Protein AF-A0A839DWA8-F1 (afdb_monomer)

pLDDT: mean 85.06, std 14.35, range [35.78, 96.38]

Mean predicted aligned error: 5.91 Å

Secondary structure (DSSP, 8-state):
-----TT--S--TTS-HHHHHHHHHHHHHHHHH-S-S-HHHHHHHHHHHHHHHTT--SHHHHHHHHHHHHHHHTT-TTS--SHHHHHHHHHHHHHHHHHH-

Sequence (101 aa):
MSDANPARAVEIPGVDEIVNDRLAAVQAACQVTGPPSDSKVVRQFADEFTRWLKHGHDHTDRLLRRHVLLTITAGRANTGTSDRDAAKLVKIADDLYSYIA

Solvent-accessible surface area (backbone atoms only — not comparable to full-atom values): 5736 Å² total; per-residue (Å²): 131,85,83,72,68,90,80,81,74,79,64,60,91,96,57,56,68,71,56,36,40,45,50,44,14,42,54,28,17,41,29,24,47,22,82,77,87,46,71,67,57,38,45,54,31,18,53,53,42,32,58,61,45,65,70,42,87,49,72,70,49,33,47,51,47,46,50,47,43,42,61,72,22,57,88,34,55,65,73,42,86,48,70,71,45,41,53,51,51,50,51,53,40,51,58,54,47,68,72,76,110

Foldseek 3Di:
DDPPPQQPDQDDPPDDLLVSQLVLQLSLLCLQAPPPPDPVQSVLLSVLSSVLLVVQDDPVSSSLLSSLSSVLSHNNYNVDRDNVVSVVSSVVSVVVSVVVD

Radius of gyration: 12.82 Å; Cα contacts (8 Å, |Δi|>4): 120; chains: 1; bounding box: 31×25×34 Å

Organism: NCBI:txid1000566

Structure (mmCIF, N/CA/C/O backbone):
data_AF-A0A839DWA8-F1
#
_entry.id   AF-A0A839DWA8-F1
#
loop_
_atom_site.group_PDB
_atom_site.id
_atom_site.type_symbol
_atom_site.label_atom_id
_atom_site.label_alt_id
_atom_site.label_comp_id
_atom_site.label_asym_id
_atom_site.label_entity_id
_atom_site.label_seq_id
_atom_site.pdbx_PDB_ins_code
_atom_site.Cartn_x
_atom_site.Cartn_y
_atom_site.Cartn_z
_atom_site.occupancy
_atom_site.B_iso_or_equiv
_atom_site.auth_seq_id
_atom_site.auth_comp_id
_atom_site.auth_asym_id
_atom_site.auth_atom_id
_atom_site.pdbx_PDB_model_num
ATOM 1 N N . MET A 1 1 ? 18.182 16.174 14.716 1.00 35.78 1 MET A N 1
ATOM 2 C CA . MET A 1 1 ? 17.112 15.156 14.772 1.00 35.78 1 MET A CA 1
ATOM 3 C C . MET A 1 1 ? 16.944 14.634 13.364 1.00 35.78 1 MET A C 1
ATOM 5 O O . MET A 1 1 ? 16.889 15.446 12.456 1.00 35.78 1 MET A O 1
ATOM 9 N N . SER A 1 2 ? 17.040 13.321 13.180 1.00 43.12 2 SER A N 1
ATOM 10 C CA . SER A 1 2 ? 17.084 12.698 11.856 1.00 43.12 2 SER A CA 1
ATOM 11 C C . SER A 1 2 ? 15.731 12.865 11.165 1.00 43.12 2 SER A C 1
ATOM 13 O O . SER A 1 2 ? 14.760 12.241 11.592 1.00 43.12 2 SER A O 1
ATOM 15 N N . ASP A 1 3 ? 15.670 13.694 10.122 1.00 40.41 3 ASP A N 1
ATOM 16 C CA . ASP A 1 3 ? 14.589 13.672 9.136 1.00 40.41 3 ASP A CA 1
ATOM 17 C C . ASP A 1 3 ? 14.705 12.356 8.364 1.00 40.41 3 ASP A C 1
ATOM 19 O O . ASP A 1 3 ? 15.287 12.268 7.279 1.00 40.41 3 ASP A O 1
ATOM 23 N N . ALA A 1 4 ? 14.201 11.284 8.970 1.00 41.91 4 ALA A N 1
ATOM 24 C CA . ALA A 1 4 ? 13.963 10.043 8.268 1.00 41.91 4 ALA A CA 1
ATOM 25 C C . ALA A 1 4 ? 12.892 10.336 7.218 1.00 41.91 4 ALA A C 1
ATOM 27 O O . ALA A 1 4 ? 11.705 10.309 7.519 1.00 41.91 4 ALA A O 1
ATOM 28 N N . ASN A 1 5 ? 13.319 10.665 5.999 1.00 49.50 5 ASN A N 1
ATOM 29 C CA . ASN A 1 5 ? 12.457 10.704 4.830 1.00 49.50 5 ASN A CA 1
ATOM 30 C C . ASN A 1 5 ? 11.794 9.316 4.697 1.00 49.50 5 ASN A C 1
ATOM 32 O O . ASN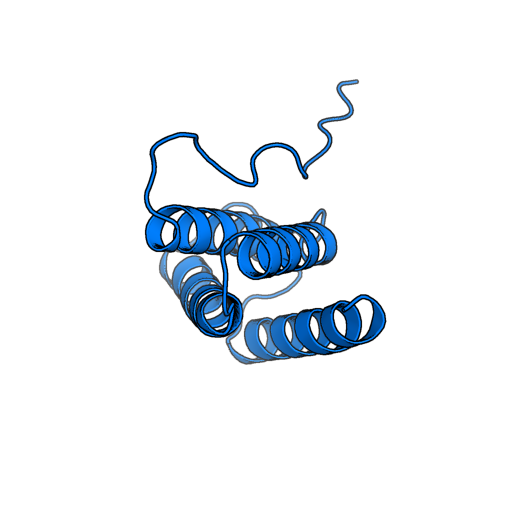 A 1 5 ? 12.484 8.361 4.324 1.00 49.50 5 ASN A O 1
ATOM 36 N N . PRO A 1 6 ? 10.495 9.157 5.015 1.00 46.34 6 PRO A N 1
ATOM 37 C CA . PRO A 1 6 ? 9.861 7.842 5.120 1.00 46.34 6 PRO A CA 1
ATOM 38 C C . PRO A 1 6 ? 9.621 7.174 3.751 1.00 46.34 6 PRO A C 1
ATOM 40 O O . PRO A 1 6 ? 9.052 6.086 3.693 1.00 46.34 6 PRO A O 1
ATOM 43 N N . ALA A 1 7 ? 10.068 7.803 2.655 1.00 50.62 7 ALA A N 1
ATOM 44 C CA . ALA A 1 7 ? 9.850 7.382 1.273 1.00 50.62 7 ALA A CA 1
ATOM 45 C C . ALA A 1 7 ? 11.064 6.696 0.603 1.00 50.62 7 ALA A C 1
ATOM 47 O O . ALA A 1 7 ? 11.128 6.624 -0.623 1.00 50.62 7 ALA A O 1
ATOM 48 N N . ARG A 1 8 ? 12.060 6.211 1.361 1.00 52.69 8 ARG A N 1
ATOM 49 C CA . ARG A 1 8 ? 13.285 5.601 0.799 1.00 52.69 8 ARG A CA 1
ATOM 50 C C . ARG A 1 8 ? 13.383 4.092 1.029 1.00 52.69 8 ARG A C 1
ATOM 52 O O . ARG A 1 8 ? 14.210 3.641 1.810 1.00 52.69 8 ARG A O 1
ATOM 59 N N . ALA A 1 9 ? 12.551 3.343 0.311 1.00 55.34 9 ALA A N 1
ATOM 60 C CA . ALA A 1 9 ? 12.876 2.037 -0.281 1.00 55.34 9 ALA A CA 1
ATOM 61 C C . ALA A 1 9 ? 11.644 1.551 -1.061 1.00 55.34 9 ALA A C 1
ATOM 63 O O . ALA A 1 9 ? 10.767 0.911 -0.494 1.00 55.34 9 ALA A O 1
ATOM 64 N N . VAL A 1 10 ? 11.533 1.913 -2.343 1.00 67.69 10 VAL A N 1
ATOM 65 C CA . VAL A 1 10 ? 10.369 1.540 -3.182 1.00 67.69 10 VAL A CA 1
ATOM 66 C C . VAL A 1 10 ? 10.659 0.332 -4.084 1.00 67.69 10 VAL A C 1
ATOM 68 O O . VAL A 1 10 ? 9.778 -0.206 -4.760 1.00 67.69 10 VAL A O 1
ATOM 71 N N . GLU A 1 11 ? 11.893 -0.160 -4.019 1.00 78.19 11 GLU A N 1
ATOM 72 C CA . GLU A 1 11 ? 12.342 -1.343 -4.729 1.00 78.19 11 GLU A CA 1
ATOM 73 C C . GLU A 1 11 ? 13.622 -1.884 -4.087 1.00 78.19 11 GLU A C 1
ATOM 75 O O . GLU A 1 11 ? 14.544 -1.123 -3.779 1.00 78.19 11 GLU A O 1
ATOM 80 N N . ILE A 1 12 ? 13.682 -3.198 -3.886 1.00 86.75 12 ILE A N 1
ATOM 81 C CA . ILE A 1 12 ? 14.929 -3.911 -3.620 1.00 86.75 12 ILE A CA 1
ATOM 82 C C . ILE A 1 12 ? 15.440 -4.436 -4.971 1.00 86.75 12 ILE A C 1
ATOM 84 O O . ILE A 1 12 ? 14.755 -5.258 -5.585 1.00 86.75 12 ILE A O 1
ATOM 88 N N . PRO A 1 13 ? 16.623 -3.998 -5.447 1.00 86.19 13 PRO A N 1
ATOM 89 C CA . PRO A 1 13 ? 17.163 -4.460 -6.721 1.00 86.19 13 PRO A CA 1
ATOM 90 C C . PRO A 1 13 ? 17.291 -5.986 -6.776 1.00 86.19 13 PRO A C 1
ATOM 92 O O . PRO A 1 13 ? 17.812 -6.606 -5.848 1.00 86.19 13 PRO A O 1
ATOM 95 N N . GLY A 1 14 ? 16.835 -6.589 -7.877 1.00 87.38 14 GLY A N 1
ATOM 96 C CA . GLY A 1 14 ? 16.883 -8.041 -8.090 1.00 87.38 14 GLY A CA 1
ATOM 97 C C . GLY A 1 14 ? 15.772 -8.838 -7.397 1.00 87.38 14 GLY A C 1
ATOM 98 O O . GLY A 1 14 ? 15.784 -10.065 -7.459 1.00 87.38 14 GLY A O 1
ATOM 99 N N . VAL A 1 15 ? 14.816 -8.166 -6.750 1.00 91.12 15 VAL A N 1
ATOM 100 C CA . VAL A 1 15 ? 13.615 -8.784 -6.177 1.00 91.12 15 VAL A CA 1
ATOM 101 C C . VAL A 1 15 ? 12.445 -8.653 -7.151 1.00 91.12 15 VAL A C 1
ATOM 103 O O . VAL A 1 15 ? 12.266 -7.610 -7.774 1.00 91.12 15 VAL A O 1
ATOM 106 N N . ASP A 1 16 ? 11.627 -9.702 -7.255 1.00 92.38 16 ASP A N 1
ATOM 107 C CA . ASP A 1 16 ? 10.434 -9.699 -8.104 1.00 92.38 16 ASP A CA 1
ATOM 108 C C . ASP A 1 16 ? 9.490 -8.530 -7.784 1.00 92.38 16 ASP A C 1
ATOM 110 O O . ASP A 1 16 ? 9.207 -8.232 -6.620 1.00 92.38 16 ASP A O 1
ATOM 114 N N . GLU A 1 17 ? 8.896 -7.947 -8.827 1.00 92.06 17 GLU A N 1
ATOM 115 C CA . GLU A 1 17 ? 7.907 -6.863 -8.736 1.00 92.06 17 GLU A CA 1
ATOM 116 C C . GLU A 1 17 ? 6.790 -7.169 -7.733 1.00 92.06 17 GLU A C 1
ATOM 118 O O . GLU A 1 17 ? 6.438 -6.338 -6.904 1.00 92.06 17 GLU A O 1
ATOM 123 N N . ILE A 1 18 ? 6.277 -8.402 -7.743 1.00 93.19 18 ILE A N 1
ATOM 124 C CA . ILE A 1 18 ? 5.211 -8.841 -6.833 1.00 93.19 18 ILE A CA 1
ATOM 125 C C . ILE A 1 18 ? 5.673 -8.807 -5.370 1.00 93.19 18 ILE A C 1
ATOM 127 O O . ILE A 1 18 ? 4.875 -8.541 -4.469 1.00 93.19 18 ILE A O 1
ATOM 131 N N . VAL A 1 19 ? 6.944 -9.115 -5.111 1.00 94.50 19 VAL A N 1
ATOM 132 C CA . VAL A 1 19 ? 7.510 -9.083 -3.760 1.00 94.50 19 VAL A CA 1
ATOM 133 C C . VAL A 1 19 ? 7.743 -7.636 -3.328 1.00 94.50 19 VAL A C 1
ATOM 135 O O . VAL A 1 19 ? 7.388 -7.295 -2.200 1.00 94.50 19 VAL A O 1
ATOM 138 N N . ASN A 1 20 ? 8.230 -6.774 -4.224 1.00 94.38 20 ASN A N 1
ATOM 139 C CA . ASN A 1 20 ? 8.334 -5.334 -3.975 1.00 94.38 20 ASN A CA 1
ATOM 140 C C . ASN A 1 20 ? 6.958 -4.692 -3.704 1.00 94.38 20 ASN A C 1
ATOM 142 O O . ASN A 1 20 ? 6.824 -3.908 -2.765 1.00 94.38 20 ASN A O 1
ATOM 146 N N . ASP A 1 21 ? 5.912 -5.087 -4.436 1.00 95.56 21 ASP A N 1
ATOM 147 C CA . ASP A 1 21 ? 4.538 -4.623 -4.206 1.00 95.56 21 ASP A CA 1
ATOM 148 C C . ASP A 1 21 ? 4.038 -5.031 -2.810 1.00 95.56 21 ASP A C 1
ATOM 150 O O . ASP A 1 21 ? 3.514 -4.211 -2.056 1.00 95.56 21 ASP A O 1
ATOM 154 N N . ARG A 1 22 ? 4.244 -6.297 -2.422 1.00 95.44 22 ARG A N 1
ATOM 155 C CA . ARG A 1 22 ? 3.873 -6.792 -1.084 1.00 95.44 22 ARG A CA 1
ATOM 156 C C . ARG A 1 22 ? 4.642 -6.077 0.023 1.00 95.44 22 ARG A C 1
ATOM 158 O O . ARG A 1 22 ? 4.061 -5.771 1.061 1.00 95.44 22 ARG A O 1
ATOM 165 N N . LEU A 1 23 ? 5.930 -5.808 -0.183 1.00 94.50 23 LEU A N 1
ATOM 166 C CA . LEU A 1 23 ? 6.754 -5.085 0.781 1.00 94.50 23 LEU A CA 1
ATOM 167 C C . LEU A 1 23 ? 6.238 -3.655 0.986 1.00 94.50 23 LEU A C 1
ATOM 169 O O . LEU A 1 23 ? 6.032 -3.243 2.128 1.00 94.50 23 LEU A O 1
ATOM 173 N N . ALA A 1 24 ? 5.952 -2.936 -0.103 1.00 94.94 24 ALA A N 1
ATOM 174 C CA . ALA A 1 24 ? 5.369 -1.597 -0.046 1.00 94.94 24 ALA A CA 1
ATOM 175 C C . ALA A 1 24 ? 3.996 -1.602 0.647 1.00 94.94 24 ALA A C 1
ATOM 177 O O . ALA A 1 24 ? 3.730 -0.748 1.492 1.00 94.94 24 ALA A O 1
ATOM 178 N N . ALA A 1 25 ? 3.151 -2.598 0.362 1.00 95.00 25 ALA A N 1
ATOM 179 C CA . ALA A 1 25 ? 1.856 -2.761 1.018 1.00 95.00 25 ALA A CA 1
ATOM 180 C C . ALA A 1 25 ? 1.981 -2.989 2.534 1.00 95.00 25 ALA A C 1
ATOM 182 O O . ALA A 1 25 ? 1.247 -2.379 3.309 1.00 95.00 25 ALA A O 1
ATOM 183 N N . VAL A 1 26 ? 2.928 -3.822 2.979 1.00 93.50 26 VAL A N 1
ATOM 184 C CA . VAL A 1 26 ? 3.190 -4.042 4.412 1.00 93.50 26 VAL A CA 1
ATOM 185 C C . VAL A 1 26 ? 3.719 -2.773 5.077 1.00 93.50 26 VAL A C 1
ATOM 187 O O . VAL A 1 26 ? 3.266 -2.416 6.162 1.00 93.50 26 VAL A O 1
ATOM 190 N N . GLN A 1 27 ? 4.642 -2.060 4.430 1.00 91.88 27 GLN A N 1
ATOM 191 C CA . GLN A 1 27 ? 5.164 -0.799 4.952 1.00 91.88 27 GLN A CA 1
ATOM 192 C C . GLN A 1 27 ? 4.051 0.247 5.103 1.00 91.88 27 GLN A C 1
ATOM 194 O O . GLN A 1 27 ? 3.929 0.858 6.166 1.00 91.88 27 GLN A O 1
ATOM 199 N N . ALA A 1 28 ? 3.210 0.408 4.082 1.00 92.62 28 ALA A N 1
ATOM 200 C CA . ALA A 1 28 ? 2.056 1.297 4.114 1.00 92.62 28 ALA A CA 1
ATOM 201 C C . ALA A 1 28 ? 1.061 0.899 5.218 1.00 92.62 28 ALA A C 1
ATOM 203 O O . ALA A 1 28 ? 0.606 1.752 5.980 1.00 92.62 28 ALA A O 1
ATOM 204 N N . ALA A 1 29 ? 0.773 -0.398 5.369 1.00 91.81 29 ALA A N 1
ATOM 205 C CA . ALA A 1 29 ? -0.093 -0.911 6.428 1.00 91.81 29 ALA A CA 1
ATOM 206 C C . ALA A 1 29 ? 0.445 -0.550 7.819 1.00 91.81 29 ALA A C 1
ATOM 208 O O . ALA A 1 29 ? -0.277 0.049 8.611 1.00 91.81 29 ALA A O 1
ATOM 209 N N . CYS A 1 30 ? 1.728 -0.807 8.086 1.00 89.31 30 CYS A N 1
ATOM 210 C CA . CYS A 1 30 ? 2.370 -0.448 9.353 1.00 89.31 30 CYS A CA 1
ATOM 211 C C . CYS A 1 30 ? 2.334 1.063 9.634 1.00 89.31 30 CYS A C 1
ATOM 213 O O . CYS A 1 30 ? 2.169 1.478 10.781 1.00 89.31 30 CYS A O 1
ATOM 215 N N . GLN A 1 31 ? 2.465 1.904 8.603 1.00 89.50 31 GLN A N 1
ATOM 216 C CA . GLN A 1 31 ? 2.363 3.355 8.765 1.00 89.50 31 GLN A CA 1
ATOM 217 C C . GLN A 1 31 ? 0.957 3.805 9.181 1.00 89.50 31 GLN A C 1
ATOM 219 O O . GLN A 1 31 ? 0.838 4.794 9.897 1.00 89.50 31 GLN A O 1
ATOM 224 N N . VAL A 1 32 ? -0.092 3.087 8.772 1.00 89.31 32 VAL A N 1
ATOM 225 C CA . VAL A 1 32 ? -1.488 3.412 9.108 1.00 89.31 32 VAL A CA 1
ATOM 226 C C . VAL A 1 32 ? -1.893 2.834 10.460 1.00 89.31 32 VAL A C 1
ATOM 228 O O . VAL A 1 32 ? -2.488 3.527 11.287 1.00 89.31 32 VAL A O 1
ATOM 231 N N . THR A 1 33 ? -1.552 1.570 10.708 1.00 87.69 33 THR A N 1
ATOM 232 C CA . THR A 1 33 ? -1.946 0.864 11.933 1.00 87.69 33 THR A CA 1
ATOM 233 C C . THR A 1 33 ? -1.138 1.301 13.151 1.00 87.69 33 THR A C 1
ATOM 235 O O . THR A 1 33 ? -1.523 0.985 14.271 1.00 87.69 33 THR A O 1
ATOM 238 N N . GLY A 1 34 ? -0.023 2.016 12.950 1.00 79.19 34 GLY A N 1
ATOM 239 C CA . GLY A 1 34 ? 0.947 2.285 14.009 1.00 79.19 34 GLY A CA 1
ATOM 240 C C . GLY A 1 34 ? 1.750 1.028 14.377 1.00 79.19 34 GLY A C 1
ATOM 241 O O . GLY A 1 34 ? 1.748 0.055 13.613 1.00 79.19 34 GLY A O 1
ATOM 242 N N . PRO A 1 35 ? 2.455 1.025 15.530 1.00 70.50 35 PRO A N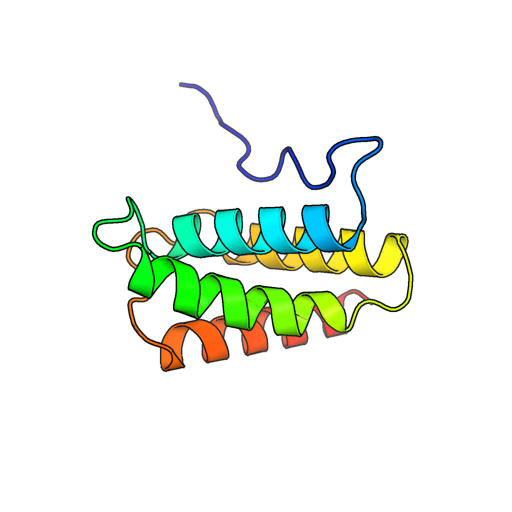 1
ATOM 243 C CA . PRO A 1 35 ? 3.172 -0.150 16.015 1.00 70.50 35 PRO A CA 1
ATOM 244 C C . PRO A 1 35 ? 2.209 -1.342 16.046 1.00 70.50 35 PRO A C 1
ATOM 246 O O . PRO A 1 35 ? 1.176 -1.256 16.714 1.00 70.50 35 PRO A O 1
ATOM 249 N N . PRO A 1 36 ? 2.489 -2.429 15.312 1.00 64.44 36 PRO A N 1
ATOM 250 C CA . PRO A 1 36 ? 1.511 -3.487 15.146 1.00 64.44 36 PRO A CA 1
ATOM 251 C C . PRO A 1 36 ? 1.283 -4.200 16.480 1.00 64.44 36 PRO A C 1
ATOM 253 O O . PRO A 1 36 ? 2.138 -4.948 16.948 1.00 64.44 36 PRO A O 1
ATOM 256 N N . SER A 1 37 ? 0.122 -3.967 17.093 1.00 65.38 37 SER A N 1
ATOM 257 C CA . SER A 1 37 ? -0.344 -4.730 18.256 1.00 65.38 37 SER A CA 1
ATOM 258 C C . SER A 1 37 ? -0.919 -6.090 17.845 1.00 65.38 37 SER A C 1
ATOM 260 O O . SER A 1 37 ? -0.853 -7.039 18.622 1.00 65.38 37 SER A O 1
ATOM 262 N N . ASP A 1 38 ? -1.427 -6.200 16.609 1.00 80.44 38 ASP A N 1
ATOM 263 C CA . ASP A 1 38 ? -1.927 -7.437 16.006 1.00 80.44 38 ASP A CA 1
ATOM 264 C C . ASP A 1 38 ? -1.601 -7.504 14.503 1.00 80.44 38 ASP A C 1
ATOM 266 O O . ASP A 1 38 ? -1.972 -6.640 13.704 1.00 80.44 38 ASP A O 1
ATOM 270 N N . SER A 1 39 ? -0.946 -8.596 14.104 1.00 84.88 39 SER A N 1
ATOM 271 C CA . SER A 1 39 ? -0.657 -8.932 12.707 1.00 84.88 39 SER A CA 1
ATOM 272 C C . SER A 1 39 ? -1.900 -9.030 11.811 1.00 84.88 39 SER A C 1
ATOM 274 O O . SER A 1 39 ? -1.787 -8.827 10.602 1.00 84.88 39 SER A O 1
ATOM 276 N N . LYS A 1 40 ? -3.085 -9.326 12.367 1.00 86.88 40 LYS A N 1
ATOM 277 C CA . LYS A 1 40 ? -4.339 -9.412 11.603 1.00 86.88 40 LYS A CA 1
ATOM 278 C C . LYS A 1 40 ? -4.753 -8.060 11.037 1.00 86.88 40 LYS A C 1
ATOM 280 O O . LYS A 1 40 ? -5.129 -7.999 9.871 1.00 86.88 40 LYS A O 1
ATOM 285 N N . VAL A 1 41 ? -4.618 -6.994 11.827 1.00 84.75 41 VAL A N 1
ATOM 286 C CA . VAL A 1 41 ? -4.955 -5.631 11.395 1.00 84.75 41 VAL A CA 1
ATOM 287 C C . VAL A 1 41 ? -3.999 -5.193 10.288 1.00 84.75 41 VAL A C 1
ATOM 289 O O . VAL A 1 41 ? -4.437 -4.732 9.242 1.00 84.75 41 VAL A O 1
ATOM 292 N N . VAL A 1 42 ? -2.694 -5.437 10.449 1.00 89.88 42 VAL A N 1
ATOM 293 C CA . VAL A 1 42 ? -1.709 -5.153 9.388 1.00 89.88 42 VAL A CA 1
ATOM 294 C C . VAL A 1 42 ? -2.035 -5.924 8.111 1.00 89.88 42 VAL A C 1
ATOM 296 O O . VAL A 1 42 ? -1.992 -5.354 7.024 1.00 89.88 42 VAL A O 1
ATOM 299 N N . ARG A 1 43 ? -2.381 -7.214 8.229 1.00 91.06 43 ARG A N 1
ATOM 300 C CA . ARG A 1 43 ? -2.691 -8.069 7.077 1.00 91.06 43 ARG A CA 1
ATOM 301 C C . ARG A 1 43 ? -3.898 -7.558 6.293 1.00 91.06 43 ARG A C 1
ATOM 303 O O . ARG A 1 43 ? -3.828 -7.543 5.073 1.00 91.06 43 ARG A O 1
ATOM 310 N N . GLN A 1 44 ? -4.951 -7.101 6.969 1.00 89.88 44 GLN A N 1
ATOM 311 C CA . GLN A 1 44 ? -6.131 -6.525 6.313 1.00 89.88 44 GLN A CA 1
ATOM 312 C C . GLN A 1 44 ? -5.767 -5.342 5.405 1.00 89.88 44 GLN A C 1
ATOM 314 O O . GLN A 1 44 ? -6.137 -5.324 4.232 1.00 89.88 44 GLN A O 1
ATOM 319 N N . PHE A 1 45 ? -4.975 -4.393 5.913 1.00 92.69 45 PHE A N 1
ATOM 320 C CA . PHE A 1 45 ? -4.492 -3.261 5.116 1.00 92.69 45 PHE A CA 1
ATOM 321 C C . PHE A 1 45 ? -3.536 -3.709 4.007 1.00 92.69 45 PHE A C 1
ATOM 323 O O . PHE A 1 45 ? -3.679 -3.287 2.861 1.00 92.69 45 PHE A O 1
ATOM 330 N N . ALA A 1 46 ? -2.583 -4.589 4.322 1.00 93.75 46 ALA A N 1
ATOM 331 C CA . ALA A 1 46 ? -1.597 -5.065 3.358 1.00 93.75 46 ALA A CA 1
ATOM 332 C C . ALA A 1 46 ? -2.246 -5.829 2.192 1.00 93.75 46 ALA A C 1
ATOM 334 O O . ALA A 1 46 ? -1.815 -5.670 1.050 1.00 93.75 46 ALA A O 1
ATOM 335 N N . ASP A 1 47 ? -3.290 -6.621 2.443 1.00 94.75 47 ASP A N 1
ATOM 336 C CA . ASP A 1 47 ? -4.023 -7.338 1.399 1.00 94.75 47 ASP A CA 1
ATOM 337 C C . ASP A 1 47 ? -4.733 -6.361 0.455 1.00 94.75 47 ASP A C 1
ATOM 339 O O . ASP A 1 47 ? -4.643 -6.508 -0.767 1.00 94.75 47 ASP A O 1
ATOM 343 N N . GLU A 1 48 ? -5.386 -5.336 1.003 1.00 95.25 48 GLU A N 1
ATOM 344 C CA . GLU A 1 48 ? -6.114 -4.334 0.220 1.00 95.25 48 GLU A CA 1
ATOM 345 C C . GLU A 1 48 ? -5.163 -3.460 -0.612 1.00 95.25 48 GLU A C 1
ATOM 347 O O . GLU A 1 48 ? -5.352 -3.278 -1.816 1.00 95.25 48 GLU A O 1
ATOM 352 N N . PHE A 1 49 ? -4.056 -3.024 -0.015 1.00 95.75 49 PHE A N 1
ATOM 353 C CA . PHE A 1 49 ? -3.001 -2.299 -0.718 1.00 95.75 49 PHE A CA 1
ATOM 354 C C . PHE A 1 49 ? -2.325 -3.153 -1.795 1.00 95.75 49 PHE A C 1
ATOM 356 O O . PHE A 1 49 ? -2.091 -2.678 -2.904 1.00 95.75 49 PHE A O 1
ATOM 363 N N . THR A 1 50 ? -2.078 -4.437 -1.522 1.00 96.38 50 THR A N 1
ATOM 364 C CA . THR A 1 50 ? -1.526 -5.367 -2.518 1.00 96.38 50 THR A CA 1
ATOM 365 C C . THR A 1 50 ? -2.477 -5.547 -3.702 1.00 96.38 50 THR A C 1
ATOM 367 O O . THR A 1 50 ? -2.017 -5.650 -4.839 1.00 96.38 50 THR A O 1
ATOM 370 N N . ARG A 1 51 ? -3.798 -5.603 -3.473 1.00 96.25 51 ARG A N 1
ATOM 371 C CA . ARG A 1 51 ? -4.787 -5.673 -4.565 1.00 96.25 51 ARG A CA 1
ATOM 372 C C . ARG A 1 51 ? -4.712 -4.441 -5.457 1.00 96.25 51 ARG A C 1
ATOM 374 O O . ARG A 1 51 ? -4.657 -4.602 -6.670 1.00 96.25 51 ARG A O 1
ATOM 381 N N . TRP A 1 52 ? -4.639 -3.250 -4.870 1.00 96.38 52 TRP A N 1
ATOM 382 C CA . TRP A 1 52 ? -4.531 -2.012 -5.638 1.00 96.38 52 TRP A CA 1
ATOM 383 C C . TRP A 1 52 ? -3.207 -1.912 -6.421 1.00 96.38 52 TRP A C 1
ATOM 385 O O . TRP A 1 52 ? -3.216 -1.556 -7.598 1.00 96.38 52 TRP A O 1
ATOM 395 N N . LEU A 1 53 ? -2.074 -2.313 -5.828 1.00 96.12 53 LEU A N 1
ATOM 396 C CA . LEU A 1 53 ? -0.767 -2.324 -6.511 1.00 96.12 53 LEU A CA 1
ATOM 397 C C . LEU A 1 53 ? -0.720 -3.292 -7.704 1.00 96.12 53 LEU A C 1
ATOM 399 O O . LEU A 1 53 ? -0.080 -3.002 -8.714 1.00 96.12 53 LEU A O 1
ATOM 403 N N . LYS A 1 54 ? -1.441 -4.420 -7.633 1.00 94.62 54 LYS A N 1
ATOM 404 C CA . LYS A 1 54 ? -1.521 -5.407 -8.726 1.00 94.62 54 LYS A CA 1
ATOM 405 C C . LYS A 1 54 ? -2.169 -4.877 -10.004 1.00 94.62 54 LYS A C 1
ATOM 407 O O . LYS A 1 54 ? -2.034 -5.532 -11.034 1.00 94.62 54 LYS A O 1
ATOM 412 N N . HIS A 1 55 ? -2.852 -3.735 -9.957 1.00 94.69 55 HIS A N 1
ATOM 413 C CA . HIS A 1 55 ? -3.368 -3.079 -11.158 1.00 94.69 55 HIS A CA 1
ATOM 414 C C . HIS A 1 55 ? -2.261 -2.447 -12.018 1.00 94.69 55 HIS A C 1
ATOM 416 O O . HIS A 1 55 ? -2.551 -2.028 -13.131 1.00 94.69 55 HIS A O 1
ATOM 422 N N . GLY A 1 56 ? -1.011 -2.409 -11.537 1.00 92.56 56 GLY A N 1
ATOM 423 C CA . GLY A 1 56 ? 0.123 -1.893 -12.296 1.00 92.56 56 GLY A CA 1
ATOM 424 C C . GLY A 1 56 ? 0.450 -2.716 -13.550 1.00 92.56 56 GLY A C 1
ATOM 425 O O . GLY A 1 56 ? 0.675 -3.932 -13.464 1.00 92.56 56 GLY A O 1
ATOM 426 N N . HIS A 1 57 ? 0.510 -2.043 -14.699 1.00 92.19 57 HIS A N 1
ATOM 427 C CA . HIS A 1 57 ? 0.675 -2.647 -16.025 1.00 92.19 57 HIS A CA 1
ATOM 428 C C . HIS A 1 57 ? 2.127 -2.988 -16.371 1.00 92.19 57 HIS A C 1
ATOM 430 O O . HIS A 1 57 ? 2.391 -4.032 -16.966 1.00 92.19 57 HIS A O 1
ATOM 436 N N . ASP A 1 58 ? 3.064 -2.135 -15.965 1.00 93.00 58 ASP A N 1
ATOM 437 C CA . ASP A 1 58 ? 4.498 -2.312 -16.169 1.00 93.00 58 ASP A CA 1
ATOM 438 C C . ASP A 1 58 ? 5.294 -1.895 -14.921 1.00 93.00 58 ASP A C 1
ATOM 440 O O . ASP A 1 58 ? 4.731 -1.535 -13.884 1.00 93.00 58 ASP A O 1
ATOM 444 N N . HIS A 1 59 ? 6.620 -2.002 -15.002 1.00 90.69 59 HIS A N 1
ATOM 445 C CA . HIS A 1 59 ? 7.523 -1.668 -13.903 1.00 90.69 59 HIS A CA 1
ATOM 446 C C . HIS A 1 59 ? 7.412 -0.193 -13.475 1.00 90.69 59 HIS 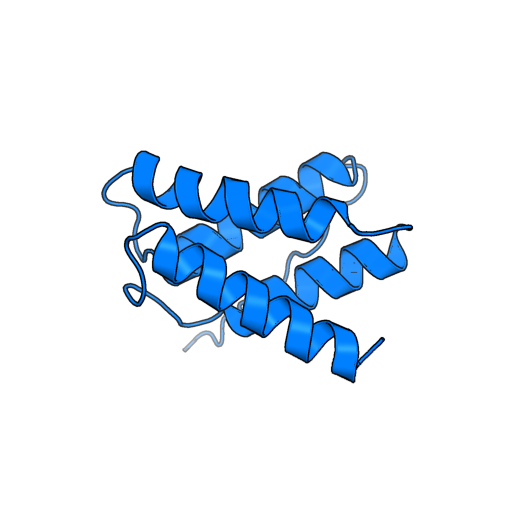A C 1
ATOM 448 O O . HIS A 1 59 ? 7.362 0.102 -12.281 1.00 90.69 59 HIS A O 1
ATOM 454 N N . THR A 1 60 ? 7.326 0.738 -14.428 1.00 90.81 60 THR A N 1
ATOM 455 C CA . THR A 1 60 ? 7.239 2.175 -14.136 1.00 90.81 60 THR A CA 1
ATOM 456 C C . THR A 1 60 ? 5.917 2.523 -13.458 1.00 90.81 60 THR A C 1
ATOM 458 O O . THR A 1 60 ? 5.911 3.243 -12.460 1.00 90.81 60 THR A O 1
ATOM 461 N N . ASP A 1 61 ? 4.809 1.964 -13.942 1.00 93.19 61 ASP A N 1
ATOM 462 C CA . ASP A 1 61 ? 3.490 2.111 -13.332 1.00 93.19 61 ASP A CA 1
ATOM 463 C C . ASP A 1 61 ? 3.478 1.563 -11.894 1.00 93.19 61 ASP A C 1
ATOM 465 O O . ASP A 1 61 ? 3.075 2.246 -10.948 1.00 93.19 61 ASP A O 1
ATOM 469 N N . ARG A 1 62 ? 4.014 0.357 -11.682 1.00 93.62 62 ARG A N 1
ATOM 470 C CA . ARG A 1 62 ? 4.104 -0.242 -10.340 1.00 93.62 62 ARG A CA 1
ATOM 471 C C . ARG A 1 62 ? 4.940 0.594 -9.385 1.00 93.62 62 ARG A C 1
ATOM 473 O O . ARG A 1 62 ? 4.514 0.815 -8.251 1.00 93.62 62 ARG A O 1
ATOM 480 N N . LEU A 1 63 ? 6.088 1.098 -9.835 1.00 92.50 63 LEU A N 1
ATOM 481 C CA . LEU A 1 63 ? 6.904 2.021 -9.050 1.00 92.50 63 LEU A CA 1
ATOM 482 C C . LEU A 1 63 ? 6.110 3.265 -8.648 1.00 92.50 63 LEU A C 1
ATOM 484 O O . LEU A 1 63 ? 6.09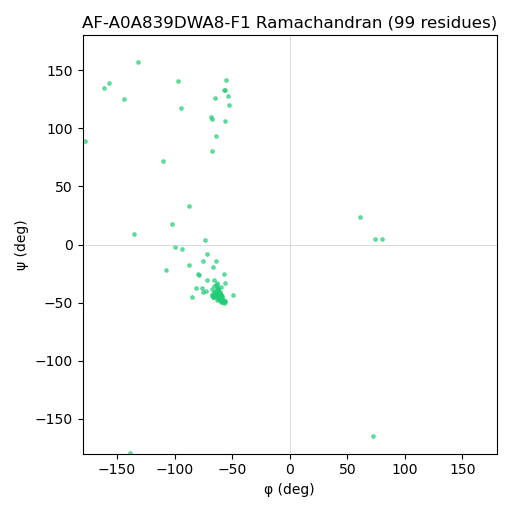4 3.624 -7.467 1.00 92.50 63 LEU A O 1
ATOM 488 N N . LEU A 1 64 ? 5.409 3.890 -9.597 1.00 92.75 64 LEU A N 1
ATOM 489 C CA . LEU A 1 64 ? 4.598 5.075 -9.333 1.00 92.75 64 LEU A CA 1
ATOM 490 C C . LEU A 1 64 ? 3.491 4.784 -8.313 1.00 92.75 64 LEU A C 1
ATOM 492 O O . LEU A 1 64 ? 3.338 5.525 -7.341 1.00 92.75 64 LEU A O 1
ATOM 496 N N . ARG A 1 65 ? 2.769 3.671 -8.472 1.00 95.25 65 ARG A N 1
ATOM 497 C CA . ARG A 1 65 ? 1.727 3.241 -7.530 1.00 95.25 65 ARG A CA 1
ATOM 498 C C . ARG A 1 65 ? 2.284 3.024 -6.124 1.00 95.25 65 ARG A C 1
ATOM 500 O O . ARG A 1 65 ? 1.714 3.543 -5.164 1.00 95.25 65 ARG A O 1
ATOM 507 N N . ARG A 1 66 ? 3.416 2.325 -5.969 1.00 95.56 66 ARG A N 1
ATOM 508 C CA . ARG A 1 66 ? 4.060 2.148 -4.651 1.00 95.56 66 ARG A CA 1
ATOM 509 C C . ARG A 1 66 ? 4.435 3.485 -4.021 1.00 95.56 66 ARG A C 1
ATOM 511 O O . ARG A 1 66 ? 4.201 3.676 -2.830 1.00 95.56 66 ARG A O 1
ATOM 518 N N . HIS A 1 67 ? 4.992 4.405 -4.810 1.00 93.19 67 HIS A N 1
ATOM 519 C CA . HIS A 1 67 ? 5.331 5.746 -4.342 1.00 93.19 67 HIS A CA 1
ATOM 520 C C . HIS A 1 67 ? 4.095 6.496 -3.843 1.00 93.19 67 HIS A C 1
ATOM 522 O O . HIS A 1 67 ? 4.113 6.986 -2.716 1.00 93.19 67 HIS A O 1
ATOM 528 N N . VAL A 1 68 ? 3.011 6.527 -4.625 1.00 94.19 68 VAL A N 1
ATOM 529 C CA . VAL A 1 68 ? 1.742 7.156 -4.224 1.00 94.19 68 VAL A CA 1
ATOM 530 C C . VAL A 1 68 ? 1.230 6.555 -2.920 1.00 94.19 68 VAL A C 1
ATOM 532 O O . VAL A 1 68 ? 0.944 7.296 -1.980 1.00 94.19 68 VAL A O 1
ATOM 535 N N . LEU A 1 69 ? 1.171 5.224 -2.834 1.00 94.75 69 LEU A N 1
ATOM 536 C CA . LEU A 1 69 ? 0.692 4.528 -1.644 1.00 94.75 69 LEU A CA 1
ATOM 537 C C . LEU A 1 69 ? 1.499 4.917 -0.398 1.00 94.75 69 LEU A C 1
ATOM 539 O O . LEU A 1 69 ? 0.922 5.314 0.610 1.00 94.75 69 LEU A O 1
ATOM 543 N N . LEU A 1 70 ? 2.829 4.852 -0.473 1.00 93.00 70 LEU A N 1
ATOM 544 C CA . LEU A 1 70 ? 3.698 5.185 0.656 1.00 93.00 70 LEU A CA 1
ATOM 545 C C . LEU A 1 70 ? 3.622 6.668 1.032 1.00 93.00 70 LEU A C 1
ATOM 547 O O . LEU A 1 70 ? 3.680 7.003 2.214 1.00 93.00 70 LEU A O 1
ATOM 551 N N . THR A 1 71 ? 3.463 7.561 0.054 1.00 91.00 71 THR A N 1
ATOM 552 C CA . THR A 1 71 ? 3.268 8.992 0.304 1.00 91.00 71 THR A CA 1
ATOM 553 C C . THR A 1 71 ? 1.972 9.250 1.062 1.00 91.00 71 THR A C 1
ATOM 555 O O . THR A 1 71 ? 1.981 10.028 2.016 1.00 91.00 71 THR A O 1
ATOM 558 N N . ILE A 1 72 ? 0.864 8.602 0.689 1.00 90.50 72 ILE A N 1
ATOM 559 C CA . ILE A 1 72 ? -0.412 8.841 1.369 1.00 90.50 72 ILE A CA 1
ATOM 560 C C . ILE A 1 72 ? -0.442 8.246 2.773 1.00 90.50 72 ILE A C 1
ATOM 562 O O . ILE A 1 72 ? -1.132 8.798 3.626 1.00 90.50 72 ILE A O 1
ATOM 566 N N . THR A 1 73 ? 0.271 7.146 3.029 1.00 91.12 73 THR A N 1
ATOM 567 C CA . THR A 1 73 ? 0.286 6.491 4.343 1.00 91.12 73 THR A CA 1
ATOM 568 C C . THR A 1 73 ? 1.345 7.055 5.282 1.00 91.12 73 THR A C 1
ATOM 570 O O . THR A 1 73 ? 1.225 6.885 6.496 1.00 91.12 73 THR A O 1
ATOM 573 N N . ALA A 1 74 ? 2.345 7.772 4.765 1.00 88.62 74 ALA A N 1
ATOM 574 C CA . A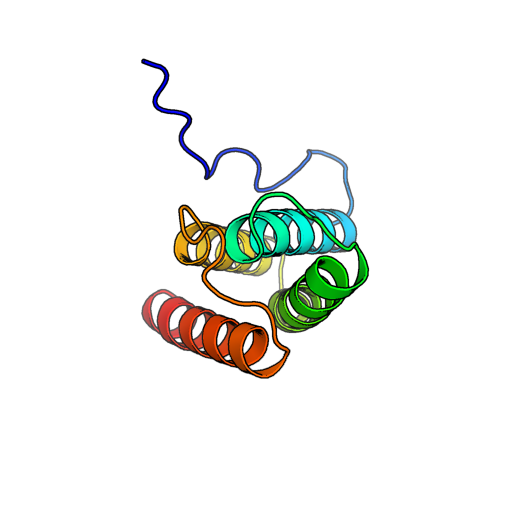LA A 1 74 ? 3.395 8.376 5.573 1.00 88.62 74 ALA A CA 1
ATOM 575 C C . ALA 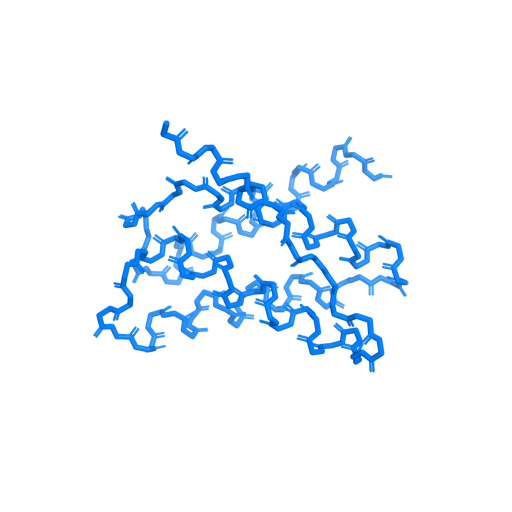A 1 74 ? 2.817 9.249 6.703 1.00 88.62 74 ALA A C 1
ATOM 577 O O . ALA A 1 74 ? 1.982 10.125 6.486 1.00 88.62 74 ALA A O 1
ATOM 578 N N . GLY A 1 75 ? 3.268 9.001 7.936 1.00 80.56 75 GLY A N 1
ATOM 579 C CA . GLY A 1 75 ? 2.867 9.778 9.115 1.00 80.56 75 GLY A CA 1
ATOM 580 C C . GLY A 1 75 ? 1.446 9.518 9.632 1.00 80.56 75 GLY A C 1
ATOM 581 O O . GLY A 1 75 ? 1.033 10.166 10.589 1.00 80.56 75 GLY A O 1
ATOM 582 N N . ARG A 1 76 ? 0.701 8.562 9.064 1.00 81.81 76 ARG A N 1
ATOM 583 C CA . ARG A 1 76 ? -0.687 8.252 9.453 1.00 81.81 76 ARG A CA 1
ATOM 584 C C . ARG A 1 76 ? -0.822 7.247 10.606 1.00 81.81 76 ARG A C 1
ATOM 586 O O . ARG A 1 76 ? -1.796 6.495 10.648 1.00 81.81 76 ARG A O 1
ATOM 593 N N . ALA A 1 77 ? 0.113 7.242 11.554 1.00 78.06 77 ALA A N 1
ATOM 594 C CA . ALA A 1 77 ? 0.121 6.262 12.641 1.00 78.06 77 ALA A CA 1
ATOM 595 C C . ALA A 1 77 ? -1.188 6.288 13.456 1.00 78.06 77 ALA A C 1
ATOM 597 O O . ALA A 1 77 ? -1.647 7.355 13.863 1.00 78.06 77 ALA A O 1
ATOM 598 N N . ASN A 1 78 ? -1.757 5.106 13.720 1.00 73.56 78 ASN A N 1
ATOM 599 C CA . ASN A 1 78 ? -3.000 4.885 14.475 1.00 73.56 78 ASN A CA 1
ATOM 600 C C . ASN A 1 78 ? -4.265 5.534 13.873 1.00 73.56 78 ASN A C 1
ATOM 602 O O . ASN A 1 78 ? -5.220 5.805 14.600 1.00 73.56 78 ASN A O 1
ATOM 606 N N . THR A 1 79 ? -4.301 5.803 12.565 1.00 72.38 79 THR A N 1
ATOM 607 C CA . THR A 1 79 ? -5.456 6.471 11.924 1.00 72.38 79 THR A CA 1
ATOM 608 C C . THR A 1 79 ? -6.498 5.514 11.338 1.00 72.38 79 T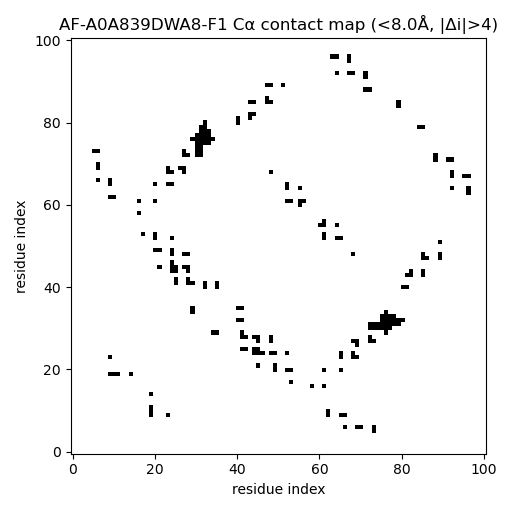HR A C 1
ATOM 610 O O . THR A 1 79 ? -7.541 5.971 10.870 1.00 72.38 79 THR A O 1
ATOM 613 N N . GLY A 1 80 ? -6.257 4.200 11.373 1.00 70.88 80 GLY A N 1
ATOM 614 C CA . GLY A 1 80 ? -7.200 3.201 10.872 1.00 70.88 80 GLY A CA 1
ATOM 615 C C . GLY A 1 80 ? -6.982 1.824 11.490 1.00 70.88 80 GLY A C 1
ATOM 616 O O . GLY A 1 80 ? -5.848 1.379 11.653 1.00 70.88 80 GLY A O 1
ATOM 617 N N . THR A 1 81 ? -8.080 1.146 11.826 1.00 74.31 81 THR A N 1
ATOM 618 C CA . THR A 1 81 ? -8.072 -0.208 12.419 1.00 74.31 81 THR A CA 1
ATOM 619 C C . THR A 1 81 ? -9.099 -1.143 11.781 1.00 74.31 81 THR A C 1
ATOM 621 O O . THR A 1 81 ? -9.329 -2.240 12.284 1.00 74.31 81 THR A O 1
ATOM 624 N N . SER A 1 82 ? -9.733 -0.725 10.682 1.00 75.69 82 SER A N 1
ATOM 625 C CA . SER A 1 82 ? -10.799 -1.482 10.027 1.00 75.69 82 SER A CA 1
ATOM 626 C C . SER A 1 82 ? -10.608 -1.596 8.515 1.00 75.69 82 SER A C 1
ATOM 628 O O . SER A 1 82 ? -10.008 -0.724 7.884 1.00 75.69 82 SER A O 1
ATOM 630 N N . ASP A 1 83 ? -11.223 -2.618 7.913 1.00 73.56 83 ASP A N 1
ATOM 631 C CA . ASP A 1 83 ? -11.269 -2.805 6.453 1.00 73.56 83 ASP A CA 1
ATOM 632 C C . ASP A 1 83 ? -11.856 -1.582 5.726 1.00 73.56 83 ASP A C 1
ATOM 634 O O . ASP A 1 83 ? -11.436 -1.223 4.625 1.00 73.56 83 ASP A O 1
ATOM 638 N N . ARG A 1 84 ? -12.810 -0.886 6.360 1.00 78.81 84 ARG A N 1
ATOM 639 C CA . ARG A 1 84 ? -13.401 0.344 5.817 1.00 78.81 84 ARG A CA 1
ATOM 640 C C . ARG A 1 84 ? -12.360 1.455 5.683 1.00 78.81 84 ARG A C 1
ATOM 642 O O . ARG A 1 84 ? -12.452 2.258 4.757 1.00 78.81 84 ARG A O 1
ATOM 649 N N . ASP A 1 85 ? -11.405 1.530 6.601 1.00 84.06 85 ASP A N 1
ATOM 650 C CA . ASP A 1 85 ? -10.352 2.5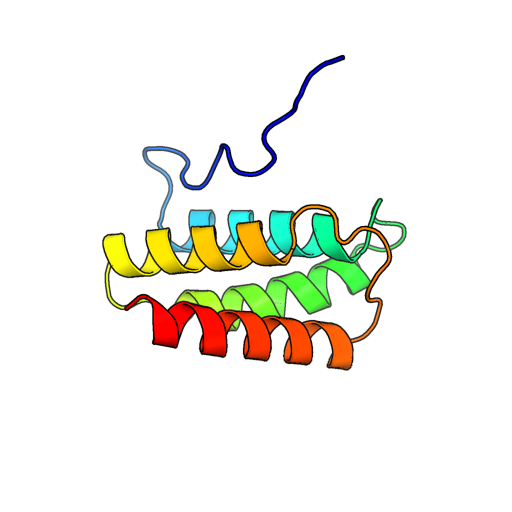43 6.558 1.00 84.06 85 ASP A CA 1
ATOM 651 C C . ASP A 1 85 ? -9.305 2.199 5.494 1.00 84.06 85 ASP A C 1
ATOM 653 O O . ASP A 1 85 ? -8.884 3.090 4.756 1.00 84.06 85 ASP A O 1
ATOM 657 N N . ALA A 1 86 ? -8.979 0.912 5.325 1.00 86.44 86 ALA A N 1
ATOM 658 C CA . ALA A 1 86 ? -8.130 0.439 4.231 1.00 86.44 86 ALA A CA 1
ATOM 659 C C . ALA A 1 86 ? -8.724 0.795 2.854 1.00 86.44 86 ALA A C 1
ATOM 661 O O . ALA A 1 86 ? -8.049 1.411 2.028 1.00 86.44 86 ALA A O 1
ATOM 662 N N . ALA A 1 87 ? -10.014 0.514 2.637 1.00 90.38 87 ALA A N 1
ATOM 663 C CA . ALA A 1 87 ? -10.702 0.828 1.383 1.00 90.38 87 ALA A CA 1
ATOM 664 C C . ALA A 1 87 ? -10.759 2.341 1.087 1.00 90.38 87 ALA A C 1
ATOM 666 O O . ALA A 1 87 ? -10.598 2.767 -0.057 1.00 90.38 87 ALA A O 1
ATOM 667 N N . LYS A 1 88 ? -10.952 3.184 2.113 1.00 91.56 88 LYS A N 1
ATOM 668 C CA . LYS A 1 88 ? -10.897 4.649 1.951 1.00 91.56 88 LYS A CA 1
ATOM 669 C C . LYS A 1 88 ? -9.516 5.121 1.507 1.00 91.56 88 LYS A C 1
ATOM 671 O O . LYS A 1 88 ? -9.430 6.008 0.663 1.00 91.56 88 LYS A O 1
ATOM 676 N N . LEU A 1 89 ? -8.450 4.556 2.074 1.00 92.12 89 LEU A N 1
ATOM 677 C CA . LEU A 1 89 ? -7.085 4.906 1.687 1.00 92.12 89 LEU A CA 1
ATOM 678 C C . LEU A 1 89 ? -6.770 4.454 0.263 1.00 92.12 89 LEU A C 1
ATOM 680 O O . LEU A 1 89 ? -6.158 5.219 -0.472 1.00 92.12 89 LEU A O 1
ATOM 6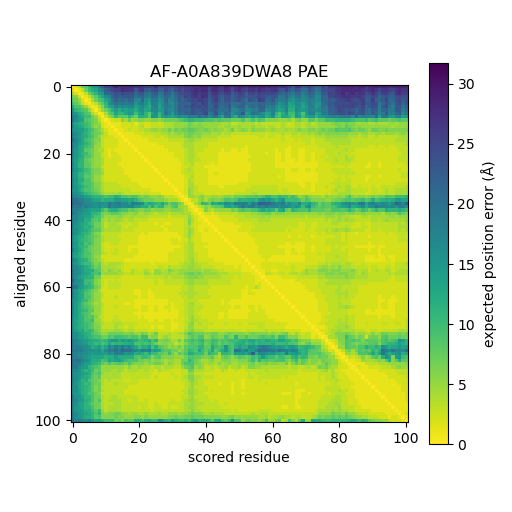84 N N . VAL A 1 90 ? -7.251 3.279 -0.154 1.00 94.50 90 VAL A N 1
ATOM 685 C CA . VAL A 1 90 ? -7.155 2.851 -1.557 1.00 94.50 90 VAL A CA 1
ATOM 686 C C . VAL A 1 90 ? -7.869 3.825 -2.485 1.00 94.50 90 VAL A C 1
ATOM 688 O O . VAL A 1 90 ? -7.297 4.208 -3.497 1.00 94.50 90 VAL A O 1
ATOM 691 N N . LYS A 1 91 ? -9.068 4.300 -2.127 1.00 94.88 91 LYS A N 1
ATOM 692 C CA . LYS A 1 91 ? -9.759 5.317 -2.928 1.00 94.88 91 LYS A CA 1
ATOM 693 C C . LYS A 1 91 ? -8.932 6.601 -3.069 1.00 94.88 91 LYS A C 1
ATOM 695 O O . LYS A 1 91 ? -8.797 7.118 -4.167 1.00 94.88 91 LYS A O 1
ATOM 700 N N . ILE A 1 92 ? -8.339 7.085 -1.976 1.00 94.25 92 ILE A N 1
ATOM 701 C CA . ILE A 1 92 ? -7.457 8.263 -2.010 1.00 94.25 92 ILE A CA 1
ATOM 702 C C . ILE A 1 92 ? -6.220 8.003 -2.884 1.00 94.25 92 ILE A C 1
ATOM 704 O O . ILE A 1 92 ? -5.799 8.894 -3.620 1.00 94.25 92 ILE A O 1
ATOM 708 N N . ALA A 1 93 ? -5.636 6.803 -2.808 1.00 94.25 93 ALA A N 1
ATOM 709 C CA . ALA A 1 93 ? -4.509 6.411 -3.651 1.00 94.25 93 ALA A CA 1
ATOM 710 C C . ALA A 1 93 ? -4.891 6.436 -5.136 1.00 94.25 93 ALA A C 1
ATOM 712 O O . ALA A 1 93 ? -4.128 6.944 -5.950 1.00 94.25 93 ALA A O 1
ATOM 713 N N . ASP A 1 94 ? -6.076 5.926 -5.471 1.00 95.75 94 ASP A N 1
ATOM 714 C CA . ASP A 1 94 ? -6.603 5.878 -6.833 1.00 95.75 94 ASP A CA 1
ATOM 715 C C . ASP A 1 94 ? -6.892 7.275 -7.398 1.00 95.75 94 ASP A C 1
ATOM 717 O O . ASP A 1 94 ? -6.460 7.594 -8.506 1.00 95.75 94 ASP A O 1
ATOM 721 N N . ASP A 1 95 ? -7.533 8.138 -6.601 1.00 94.94 95 ASP A N 1
ATOM 722 C CA . ASP A 1 95 ? -7.820 9.531 -6.961 1.00 94.94 95 ASP A CA 1
ATOM 723 C C . ASP A 1 95 ? -6.515 10.312 -7.228 1.00 94.94 95 ASP A C 1
ATOM 725 O O . ASP A 1 95 ? -6.410 11.051 -8.208 1.00 94.94 95 ASP A O 1
ATOM 729 N N . LEU A 1 96 ? -5.493 10.135 -6.379 1.00 92.50 96 LEU A N 1
ATOM 730 C CA . LEU A 1 96 ? -4.195 10.802 -6.539 1.00 92.50 96 LEU A CA 1
ATOM 731 C C . LEU A 1 96 ? -3.370 10.230 -7.688 1.00 92.50 96 LEU A C 1
ATOM 733 O O . LEU A 1 96 ? -2.734 10.996 -8.405 1.00 92.50 96 LEU A O 1
ATOM 737 N N . TYR A 1 97 ? -3.374 8.910 -7.868 1.00 93.50 97 TYR A N 1
ATOM 738 C CA . TYR A 1 97 ? -2.709 8.268 -8.995 1.00 93.50 97 TYR A CA 1
ATOM 739 C C . TYR A 1 97 ? -3.317 8.737 -10.326 1.00 93.50 97 TYR A C 1
ATOM 741 O O . TYR A 1 97 ? -2.584 9.130 -11.226 1.00 93.50 97 TYR A O 1
ATOM 749 N N . SER A 1 98 ? -4.647 8.806 -10.420 1.00 93.25 98 SER A N 1
ATOM 750 C CA . SER A 1 98 ? -5.352 9.282 -11.622 1.00 93.25 98 SER A CA 1
ATOM 751 C C . SER A 1 98 ? -5.125 10.767 -11.924 1.00 93.25 98 SER A C 1
ATOM 753 O O . SER A 1 98 ? -5.378 11.220 -13.034 1.00 93.25 98 SER A O 1
ATOM 755 N N . TYR A 1 99 ? -4.687 11.554 -10.939 1.00 92.81 99 TYR A N 1
ATOM 756 C CA . TYR A 1 99 ? -4.313 12.954 -11.143 1.00 92.81 99 TYR A CA 1
ATOM 757 C C . TYR A 1 99 ? -2.907 13.113 -11.750 1.00 92.81 99 TYR A C 1
ATOM 759 O O . TYR A 1 99 ? -2.625 14.142 -12.364 1.00 92.81 99 TYR A O 1
ATOM 767 N N . ILE A 1 100 ? -2.014 12.134 -11.561 1.00 90.06 100 ILE A N 1
ATOM 768 C CA . ILE A 1 100 ? -0.599 12.224 -11.964 1.00 90.06 100 ILE A CA 1
ATOM 769 C C . ILE A 1 100 ? -0.228 11.366 -13.180 1.00 90.06 100 ILE A C 1
ATOM 771 O O . ILE A 1 100 ? 0.804 11.642 -13.793 1.00 90.06 100 ILE A O 1
ATOM 775 N N . ALA A 1 101 ? -1.010 10.327 -13.481 1.00 83.25 101 ALA A N 1
ATOM 776 C CA . ALA A 1 101 ? -0.792 9.373 -14.571 1.00 83.25 101 ALA A CA 1
ATOM 777 C C . ALA A 1 101 ? -1.733 9.657 -15.748 1.00 83.25 101 ALA A C 1
ATOM 779 O O . ALA A 1 101 ? -1.265 9.535 -16.903 1.00 83.25 101 ALA A O 1
#